Protein AF-A0A4R5C7H6-F1 (afdb_monomer)

Secondary structure (DSSP, 8-state):
------------------------TTHHHHHHSPSSHHHHHHHHT--GGGS-HHHHHHHHHHHHHHHHHHHHHHHHHHHTT-

Sequence (82 aa):
MSTLTSAGDDSARDDPAGGIAAGAPGVGKLVGLPPGPQLAAALAEVDPAELPTHDVVLVARAWERLKAHAEAQQVRVFAELA

pLDDT: mean 80.33, std 21.86, range [38.66, 98.5]

Structure (mmCIF, N/CA/C/O backbone):
data_AF-A0A4R5C7H6-F1
#
_entry.id   AF-A0A4R5C7H6-F1
#
loop_
_atom_site.group_PDB
_atom_site.id
_atom_site.type_symbol
_atom_site.label_atom_id
_atom_site.label_alt_id
_atom_site.label_comp_id
_atom_site.label_asym_id
_atom_site.label_entity_id
_atom_site.label_seq_id
_atom_site.pdbx_PDB_ins_code
_atom_site.Cartn_x
_atom_site.Cartn_y
_atom_site.Cartn_z
_atom_site.occupancy
_atom_site.B_iso_or_equiv
_atom_site.auth_seq_id
_atom_site.auth_comp_id
_atom_site.auth_asym_id
_atom_site.auth_atom_id
_atom_site.pdbx_PDB_model_num
ATOM 1 N N . MET A 1 1 ? 32.593 -51.619 -47.088 1.00 38.66 1 MET A N 1
ATOM 2 C CA . MET A 1 1 ? 32.964 -50.494 -47.973 1.00 38.66 1 MET A CA 1
ATOM 3 C C . MET A 1 1 ? 32.094 -49.319 -47.540 1.00 38.66 1 MET A C 1
ATOM 5 O O . MET A 1 1 ? 30.900 -49.391 -47.769 1.00 38.66 1 MET A O 1
ATOM 9 N N . SER A 1 2 ? 32.528 -48.491 -46.579 1.00 43.31 2 SER A N 1
ATOM 10 C CA . SER A 1 2 ? 33.327 -47.250 -46.767 1.00 43.31 2 SER A CA 1
ATOM 11 C C . SER A 1 2 ? 32.567 -46.251 -47.662 1.00 43.31 2 SER A C 1
ATOM 13 O O . SER A 1 2 ? 32.217 -46.637 -48.766 1.00 43.31 2 SER A O 1
ATOM 15 N N . THR A 1 3 ? 32.245 -45.008 -47.282 1.00 45.62 3 THR A N 1
ATOM 16 C CA . THR A 1 3 ? 32.974 -44.028 -46.449 1.00 45.62 3 THR A CA 1
ATOM 17 C C . THR A 1 3 ? 32.057 -43.018 -45.738 1.00 45.62 3 THR A C 1
ATOM 19 O O . THR A 1 3 ? 30.975 -42.692 -46.219 1.00 45.62 3 THR A O 1
ATOM 22 N N . LEU A 1 4 ? 32.574 -42.491 -44.621 1.00 56.53 4 LEU A N 1
ATOM 23 C CA . LEU A 1 4 ? 32.132 -41.303 -43.887 1.00 56.53 4 LEU A CA 1
ATOM 24 C C . LEU A 1 4 ? 31.967 -40.053 -44.773 1.00 56.53 4 LEU A C 1
ATOM 26 O O . LEU A 1 4 ? 32.760 -39.835 -45.687 1.00 56.53 4 LEU A O 1
ATOM 30 N N . THR A 1 5 ? 31.074 -39.151 -44.359 1.00 58.75 5 THR A N 1
ATOM 31 C CA . THR A 1 5 ? 31.425 -37.729 -44.272 1.00 58.75 5 THR A CA 1
ATOM 32 C C . THR A 1 5 ? 30.981 -37.184 -42.916 1.00 58.75 5 THR A C 1
ATOM 34 O O . THR A 1 5 ? 29.932 -37.548 -42.388 1.00 58.75 5 THR A O 1
ATOM 37 N N . SER A 1 6 ? 31.873 -36.399 -42.337 1.00 48.16 6 SER A N 1
ATOM 38 C CA . SER A 1 6 ? 31.922 -35.869 -40.982 1.00 48.16 6 SER A CA 1
ATOM 39 C C . SER A 1 6 ? 32.162 -34.368 -41.100 1.00 48.16 6 SER A C 1
ATOM 41 O O . SER A 1 6 ? 32.792 -33.938 -42.066 1.00 48.16 6 SER A O 1
ATOM 43 N N . ALA A 1 7 ? 31.782 -33.648 -40.042 1.00 54.78 7 ALA A N 1
ATOM 44 C CA . ALA A 1 7 ? 31.993 -32.222 -39.773 1.00 54.78 7 ALA A CA 1
ATOM 45 C C . ALA A 1 7 ? 31.036 -31.272 -40.509 1.00 54.78 7 ALA A C 1
ATOM 47 O O . ALA A 1 7 ? 30.750 -31.446 -41.686 1.00 54.78 7 ALA A O 1
ATOM 48 N N . GLY A 1 8 ? 30.504 -30.229 -39.884 1.00 48.91 8 GLY A N 1
ATOM 49 C CA . GLY A 1 8 ? 30.620 -29.697 -38.522 1.00 48.91 8 GLY A CA 1
ATOM 50 C C . GLY A 1 8 ? 29.461 -28.701 -38.363 1.00 48.91 8 GLY A C 1
ATOM 51 O O . GLY A 1 8 ? 28.984 -28.160 -39.356 1.00 48.91 8 GLY A O 1
ATOM 52 N N . ASP A 1 9 ? 28.776 -28.700 -37.230 1.00 51.66 9 ASP A N 1
ATOM 53 C CA . ASP A 1 9 ? 29.110 -27.914 -36.035 1.00 51.66 9 ASP A CA 1
ATOM 54 C C . ASP A 1 9 ? 28.488 -26.506 -36.091 1.00 51.66 9 ASP A C 1
ATOM 56 O O . ASP A 1 9 ? 28.611 -25.780 -37.072 1.00 51.66 9 ASP A O 1
ATOM 60 N N . ASP A 1 10 ? 27.806 -26.187 -34.995 1.00 51.47 10 ASP A N 1
ATOM 61 C CA . ASP A 1 10 ? 27.703 -24.856 -34.406 1.00 51.47 10 ASP A CA 1
ATOM 62 C C . ASP A 1 10 ? 26.896 -23.748 -35.107 1.00 51.47 10 ASP A C 1
ATOM 64 O O . ASP A 1 10 ? 27.375 -22.942 -35.901 1.00 51.47 10 ASP A O 1
ATOM 68 N N . SER A 1 11 ? 25.646 -23.611 -34.673 1.00 48.59 11 SER A N 1
ATOM 69 C CA . SER A 1 11 ? 25.223 -22.354 -34.048 1.00 48.59 11 SER A CA 1
ATOM 70 C C . SER A 1 11 ? 24.031 -22.660 -33.161 1.00 48.59 11 SER A C 1
ATOM 72 O O . SER A 1 11 ? 22.879 -22.718 -33.599 1.00 48.59 11 SER A O 1
ATOM 74 N N . ALA A 1 12 ? 24.381 -22.981 -31.919 1.00 55.22 12 ALA A N 1
ATOM 75 C CA . ALA A 1 12 ? 23.661 -22.617 -30.713 1.00 55.22 12 ALA A CA 1
ATOM 76 C C . ALA A 1 12 ? 22.254 -22.036 -30.947 1.00 55.22 12 ALA A C 1
ATOM 78 O O . ALA A 1 12 ? 22.070 -20.836 -31.136 1.00 55.22 12 ALA A O 1
ATOM 79 N N . ARG A 1 13 ? 21.228 -22.884 -30.819 1.00 48.28 13 ARG A N 1
ATOM 80 C CA . ARG A 1 13 ? 19.972 -22.421 -30.217 1.00 48.28 13 ARG A CA 1
ATOM 81 C C . ARG A 1 13 ? 20.177 -22.380 -28.702 1.00 48.28 13 ARG A C 1
ATOM 83 O O . ARG A 1 13 ? 19.564 -23.149 -27.972 1.00 48.28 13 ARG A O 1
ATOM 90 N N . ASP A 1 14 ? 21.098 -21.524 -28.273 1.00 49.56 14 ASP A N 1
ATOM 91 C CA . ASP A 1 14 ? 21.119 -20.975 -26.925 1.00 49.56 14 ASP A CA 1
ATOM 92 C C . ASP A 1 14 ? 20.304 -19.688 -26.989 1.00 49.56 14 ASP A C 1
ATOM 94 O O . ASP A 1 14 ? 20.837 -18.607 -27.218 1.00 49.56 14 ASP A O 1
ATOM 98 N N . ASP A 1 15 ? 18.994 -19.815 -26.805 1.00 46.91 15 ASP A N 1
ATOM 99 C CA . ASP A 1 15 ? 18.271 -18.757 -26.112 1.00 46.91 15 ASP A CA 1
ATOM 100 C C . ASP A 1 15 ? 18.112 -19.240 -24.666 1.00 46.91 15 ASP A C 1
ATOM 102 O O . ASP A 1 15 ? 17.256 -20.087 -24.372 1.00 46.91 15 ASP A O 1
ATOM 106 N N . PRO A 1 16 ? 19.003 -18.796 -23.763 1.00 44.16 16 PRO A N 1
ATOM 107 C CA . PRO A 1 16 ? 18.971 -19.191 -22.372 1.00 44.16 16 PRO A CA 1
ATOM 108 C C . PRO A 1 16 ? 17.779 -18.523 -21.694 1.00 44.16 16 PRO A C 1
ATOM 110 O O . PRO A 1 16 ? 17.547 -17.338 -21.886 1.00 44.16 16 PRO A O 1
ATOM 113 N N . ALA A 1 17 ? 17.089 -19.295 -20.853 1.00 44.31 17 ALA A N 1
ATOM 114 C CA . ALA A 1 17 ? 16.275 -18.840 -19.727 1.00 44.31 17 ALA A CA 1
ATOM 115 C C . ALA A 1 17 ? 15.270 -17.701 -20.033 1.00 44.31 17 ALA A C 1
ATOM 117 O O . ALA A 1 17 ? 15.589 -16.545 -20.266 1.00 44.31 17 ALA A O 1
ATOM 118 N N . GLY A 1 18 ? 13.975 -17.909 -19.825 1.00 38.94 18 GLY A N 1
ATOM 119 C CA . GLY A 1 18 ? 13.530 -18.021 -18.438 1.00 38.94 18 GLY A CA 1
ATOM 120 C C . GLY A 1 18 ? 13.815 -16.767 -17.590 1.00 38.94 18 GLY A C 1
ATOM 121 O O . GLY A 1 18 ? 13.868 -16.869 -16.374 1.00 38.94 18 GLY A O 1
ATOM 122 N N . GLY A 1 19 ? 14.024 -15.596 -18.190 1.00 39.22 19 GLY A N 1
ATOM 123 C CA . GLY A 1 19 ? 14.041 -14.318 -17.498 1.00 39.22 19 GLY A CA 1
ATOM 124 C C . GLY A 1 19 ? 12.639 -13.736 -17.498 1.00 39.22 19 GLY A C 1
ATOM 125 O O . GLY A 1 19 ? 12.328 -12.889 -18.332 1.00 39.22 19 GLY A O 1
ATOM 126 N N . ILE A 1 20 ? 11.780 -14.161 -16.564 1.00 43.88 20 ILE A N 1
ATOM 127 C CA . ILE A 1 20 ? 10.736 -13.239 -16.096 1.00 43.88 20 ILE A CA 1
ATOM 128 C C . ILE A 1 20 ? 11.479 -11.949 -15.777 1.00 43.88 20 ILE A C 1
ATOM 130 O O . ILE A 1 20 ? 12.443 -12.003 -15.017 1.00 43.88 20 ILE A O 1
ATOM 134 N N . ALA A 1 21 ? 11.147 -10.855 -16.464 1.00 43.53 21 ALA A N 1
ATOM 135 C CA . ALA A 1 21 ? 11.801 -9.573 -16.266 1.00 43.53 21 ALA A CA 1
ATOM 136 C C . ALA A 1 21 ? 11.874 -9.349 -14.758 1.00 43.53 21 ALA A C 1
ATOM 138 O O . ALA A 1 21 ? 10.841 -9.191 -14.104 1.00 43.53 21 ALA A O 1
ATOM 139 N N . ALA A 1 22 ? 13.075 -9.500 -14.198 1.00 48.19 22 ALA A N 1
ATOM 140 C CA . ALA A 1 22 ? 13.299 -9.293 -12.791 1.00 48.19 22 ALA A CA 1
ATOM 141 C C . ALA A 1 22 ? 13.052 -7.804 -12.633 1.00 48.19 22 ALA A C 1
ATOM 143 O O . ALA A 1 22 ? 13.896 -6.993 -13.016 1.00 48.19 22 ALA A O 1
ATOM 144 N N . GLY A 1 23 ? 11.834 -7.471 -12.201 1.00 50.69 23 GLY A N 1
ATOM 145 C CA . GLY A 1 23 ? 11.453 -6.112 -11.887 1.00 50.69 23 GLY A CA 1
ATOM 146 C C . GLY A 1 23 ? 12.554 -5.487 -11.051 1.00 50.69 23 GLY A C 1
ATOM 147 O O . GLY A 1 23 ? 13.232 -6.215 -10.310 1.00 50.69 23 GLY A O 1
ATOM 148 N N . ALA A 1 24 ? 12.787 -4.184 -11.231 1.00 56.22 24 ALA A N 1
ATOM 149 C CA . ALA A 1 24 ? 13.930 -3.483 -10.651 1.00 56.22 24 ALA A CA 1
ATOM 150 C C . ALA A 1 24 ? 14.183 -4.011 -9.224 1.00 56.22 24 ALA A C 1
ATOM 152 O O . ALA A 1 24 ? 13.213 -4.100 -8.463 1.00 56.22 24 ALA A O 1
ATOM 153 N N . PRO A 1 25 ? 15.419 -4.417 -8.855 1.00 53.25 25 PRO A N 1
ATOM 154 C CA . PRO A 1 25 ? 15.707 -5.347 -7.744 1.00 53.25 25 PRO A CA 1
ATOM 155 C C . PRO A 1 25 ? 15.215 -4.939 -6.330 1.00 53.25 25 PRO A C 1
ATOM 157 O O . PRO A 1 25 ? 15.457 -5.650 -5.350 1.00 53.25 25 PRO A O 1
ATOM 160 N N . GLY A 1 26 ? 14.493 -3.825 -6.197 1.00 70.06 26 GLY A N 1
ATOM 161 C CA . GLY A 1 26 ? 13.752 -3.401 -5.011 1.00 70.06 26 GLY A CA 1
ATOM 162 C C . GLY A 1 26 ? 12.229 -3.621 -5.045 1.00 70.06 26 GLY A C 1
ATOM 163 O O . GLY A 1 26 ? 11.661 -3.898 -3.991 1.00 70.06 26 GLY A O 1
ATOM 164 N N . VAL A 1 27 ? 11.547 -3.562 -6.198 1.00 84.75 27 VAL A N 1
ATOM 165 C CA . VAL A 1 27 ? 10.064 -3.498 -6.250 1.00 84.75 27 VAL A CA 1
ATOM 166 C C . VAL A 1 27 ? 9.413 -4.790 -5.753 1.00 84.75 27 VAL A C 1
ATOM 168 O O . VAL A 1 27 ? 8.435 -4.749 -5.006 1.00 84.75 27 VAL A O 1
ATOM 171 N N . GLY A 1 28 ? 10.003 -5.948 -6.062 1.00 82.75 28 GLY A N 1
ATOM 172 C CA . GLY A 1 28 ? 9.528 -7.241 -5.554 1.00 82.75 28 GLY A CA 1
ATOM 173 C C . GLY A 1 28 ? 9.508 -7.332 -4.020 1.00 82.75 28 GLY A C 1
ATOM 174 O O . GLY A 1 28 ? 8.675 -8.040 -3.454 1.00 82.75 28 GLY A O 1
ATOM 175 N N . LYS A 1 29 ? 10.360 -6.568 -3.319 1.00 86.75 29 LYS A N 1
ATOM 17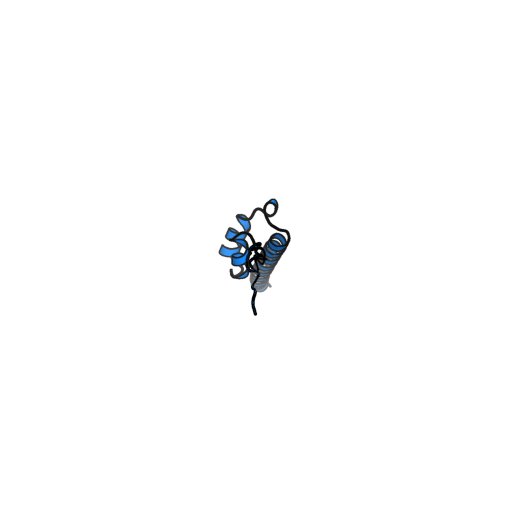6 C CA . LYS A 1 29 ? 10.398 -6.541 -1.846 1.00 86.75 29 LYS A CA 1
ATOM 177 C C . LYS A 1 29 ? 9.195 -5.812 -1.242 1.00 86.75 29 LYS A C 1
ATOM 179 O O . LYS A 1 29 ? 8.788 -6.150 -0.132 1.00 86.75 29 LYS A O 1
ATOM 184 N N . LEU A 1 30 ? 8.579 -4.875 -1.971 1.00 92.00 30 LEU A N 1
ATOM 185 C CA . LEU A 1 30 ? 7.403 -4.123 -1.509 1.00 92.00 30 LEU A CA 1
ATOM 186 C C . LEU A 1 30 ? 6.202 -5.036 -1.239 1.00 92.00 30 LEU A C 1
ATOM 188 O O . LEU A 1 30 ? 5.404 -4.765 -0.342 1.00 92.00 30 LEU A O 1
ATOM 192 N N . VAL A 1 31 ? 6.093 -6.140 -1.985 1.00 88.81 31 VAL A N 1
ATOM 193 C CA . VAL A 1 31 ? 5.041 -7.152 -1.808 1.00 88.81 31 VAL A CA 1
ATOM 194 C C . VAL A 1 31 ? 5.156 -7.830 -0.439 1.00 88.81 31 VAL A C 1
ATOM 196 O O . VAL A 1 31 ? 4.142 -8.086 0.207 1.00 88.81 31 VAL A O 1
ATOM 199 N N . GLY A 1 32 ? 6.384 -8.079 0.025 1.00 90.56 32 GLY A N 1
ATOM 200 C CA . GLY A 1 32 ? 6.653 -8.757 1.295 1.00 90.56 32 GLY A CA 1
ATOM 201 C C . GLY A 1 32 ? 6.593 -7.855 2.530 1.00 90.56 32 GLY A C 1
ATOM 202 O O . GLY A 1 32 ? 6.415 -8.35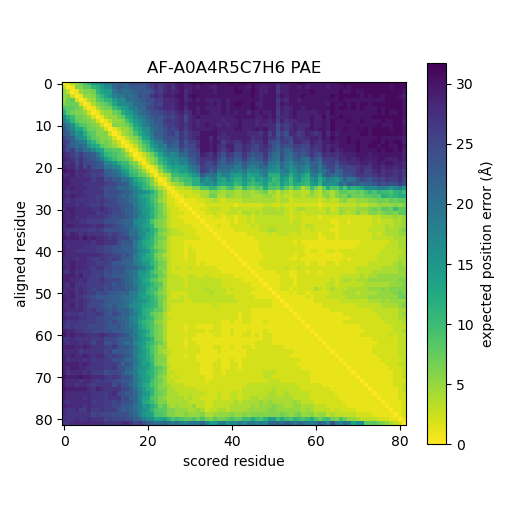5 3.638 1.00 90.56 32 GLY A O 1
ATOM 203 N N . LEU A 1 33 ? 6.721 -6.534 2.373 1.00 94.88 33 LEU A N 1
ATOM 204 C CA . LEU A 1 33 ? 6.668 -5.606 3.505 1.00 94.88 33 LEU A CA 1
ATOM 205 C C . LEU A 1 33 ? 5.232 -5.478 4.037 1.00 94.88 33 LEU A C 1
ATOM 207 O O . LEU A 1 33 ? 4.318 -5.272 3.235 1.00 94.88 33 LEU A O 1
ATOM 211 N N . PRO A 1 34 ? 4.988 -5.561 5.357 1.00 95.25 34 PRO A N 1
ATOM 212 C CA . PRO A 1 34 ? 3.677 -5.253 5.924 1.00 95.25 34 PRO A CA 1
ATOM 213 C C . PRO A 1 34 ? 3.337 -3.763 5.728 1.00 95.25 34 PRO A C 1
ATOM 215 O O . PRO A 1 34 ? 4.249 -2.937 5.642 1.0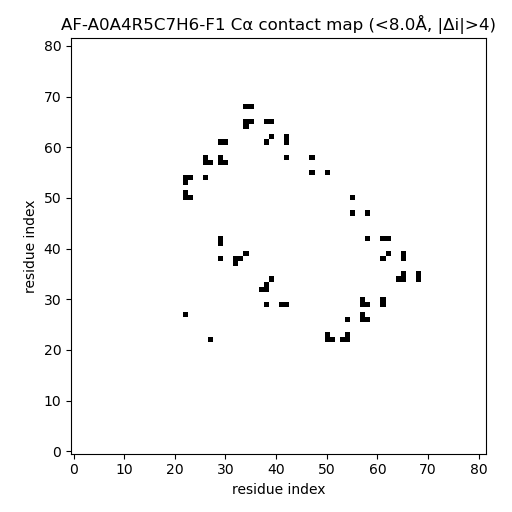0 95.25 34 PRO A O 1
ATOM 218 N N . PRO A 1 35 ? 2.047 -3.384 5.661 1.00 95.94 35 PRO A N 1
ATOM 219 C CA . PRO A 1 35 ? 1.679 -1.976 5.609 1.00 95.94 35 PRO A CA 1
ATOM 220 C C . PRO A 1 35 ? 2.093 -1.274 6.906 1.00 95.94 35 PRO A C 1
ATOM 222 O O . PRO A 1 35 ? 1.813 -1.759 8.000 1.00 95.94 35 PRO A O 1
ATOM 225 N N . GLY A 1 36 ? 2.786 -0.147 6.769 1.00 95.75 36 GLY A N 1
ATOM 226 C CA . GLY A 1 36 ? 3.355 0.595 7.886 1.00 95.75 36 GLY A CA 1
ATOM 227 C C . GLY A 1 36 ? 4.484 1.532 7.446 1.00 95.75 36 GLY A C 1
ATOM 228 O O . GLY A 1 36 ? 4.719 1.689 6.243 1.00 95.75 36 GLY A O 1
ATOM 229 N N . PRO A 1 37 ? 5.207 2.139 8.402 1.00 95.75 37 PRO A N 1
ATOM 230 C CA . PRO A 1 37 ? 6.233 3.146 8.124 1.00 95.75 37 PRO A CA 1
ATOM 231 C C . PRO A 1 37 ? 7.346 2.660 7.191 1.00 95.75 37 PRO A C 1
ATOM 233 O O . PRO A 1 37 ? 7.804 3.401 6.331 1.00 95.75 37 PRO A O 1
ATOM 236 N N . GLN A 1 38 ? 7.753 1.398 7.322 1.00 95.25 38 GLN A N 1
ATOM 237 C CA . GLN A 1 38 ? 8.808 0.806 6.501 1.00 95.25 38 GLN A CA 1
ATOM 238 C C . GLN A 1 38 ? 8.369 0.654 5.040 1.00 95.25 38 GLN A C 1
ATOM 240 O O . GLN A 1 38 ? 9.152 0.933 4.137 1.00 95.25 38 GLN A O 1
ATOM 245 N N . LEU A 1 39 ? 7.111 0.260 4.799 1.00 96.38 39 LEU A N 1
ATOM 246 C CA . LEU A 1 39 ? 6.558 0.221 3.445 1.00 96.38 39 LEU A CA 1
ATOM 247 C C . LEU A 1 39 ? 6.411 1.635 2.869 1.00 96.38 39 LEU A C 1
ATOM 249 O O . LEU A 1 39 ? 6.712 1.839 1.700 1.00 96.38 39 LEU A O 1
ATOM 253 N N . ALA A 1 40 ? 5.988 2.606 3.682 1.00 97.19 40 ALA A N 1
ATOM 254 C CA . ALA A 1 40 ? 5.866 4.000 3.259 1.00 97.19 40 ALA A CA 1
ATOM 255 C C . ALA A 1 40 ? 7.217 4.591 2.826 1.00 97.19 40 ALA A C 1
ATOM 257 O O . ALA A 1 40 ? 7.3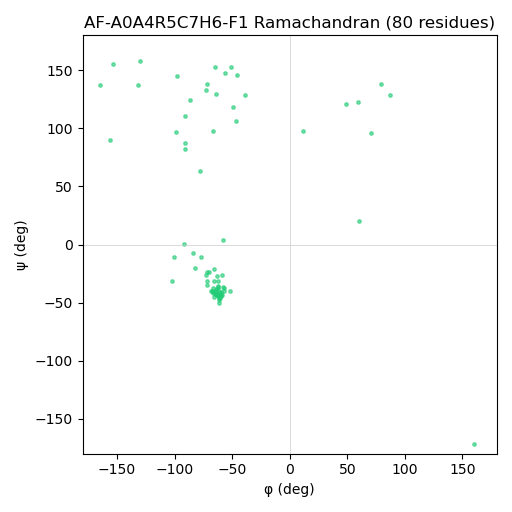01 5.205 1.768 1.00 97.19 40 ALA A O 1
ATOM 258 N N . ALA A 1 41 ? 8.274 4.358 3.611 1.00 96.38 41 ALA A N 1
ATOM 259 C CA . ALA A 1 41 ? 9.626 4.799 3.280 1.00 96.38 41 ALA A CA 1
ATOM 260 C C . ALA A 1 41 ? 10.125 4.155 1.980 1.00 96.38 41 ALA A C 1
ATOM 262 O O . ALA A 1 41 ? 10.564 4.859 1.078 1.00 96.38 41 ALA A O 1
ATOM 263 N N . ALA A 1 42 ? 9.966 2.835 1.843 1.00 95.31 42 ALA A N 1
ATOM 264 C CA . ALA A 1 42 ? 10.371 2.126 0.633 1.00 95.31 42 ALA A CA 1
ATOM 265 C C . ALA A 1 42 ? 9.607 2.599 -0.617 1.00 95.31 42 ALA A C 1
ATOM 267 O O . ALA A 1 42 ? 10.185 2.664 -1.694 1.00 95.31 42 ALA A O 1
ATOM 268 N N . LEU A 1 43 ? 8.320 2.940 -0.491 1.00 95.94 43 LEU A N 1
ATOM 269 C CA . LEU A 1 43 ? 7.524 3.483 -1.595 1.00 95.94 43 LEU A CA 1
ATOM 270 C C . LEU A 1 43 ? 7.903 4.922 -1.962 1.00 95.94 43 LEU A C 1
ATOM 272 O O . LEU A 1 43 ? 7.773 5.293 -3.124 1.00 95.94 43 LEU A O 1
ATOM 276 N N . ALA A 1 44 ? 8.354 5.728 -0.998 1.00 96.12 44 ALA A N 1
ATOM 277 C CA . ALA A 1 44 ? 8.755 7.115 -1.230 1.00 96.12 44 ALA A CA 1
ATOM 278 C C . ALA A 1 44 ? 10.054 7.239 -2.045 1.00 96.12 44 ALA A C 1
ATOM 280 O O . ALA A 1 44 ? 10.277 8.263 -2.683 1.00 96.12 44 ALA A O 1
ATOM 281 N N . GLU A 1 45 ? 10.896 6.206 -2.031 1.00 94.81 45 GLU A N 1
ATOM 282 C CA . GLU A 1 45 ? 12.151 6.153 -2.792 1.00 94.81 45 GLU A CA 1
ATOM 283 C C . GLU A 1 45 ? 11.962 5.689 -4.245 1.00 94.81 45 GLU A C 1
ATOM 285 O O . GLU A 1 45 ? 12.907 5.715 -5.030 1.00 94.81 45 GLU A O 1
ATOM 290 N N . VAL A 1 46 ? 10.760 5.243 -4.618 1.00 94.44 46 VAL A N 1
ATOM 291 C CA . VAL A 1 46 ? 10.487 4.720 -5.959 1.00 94.44 46 VAL A CA 1
ATOM 292 C C . VAL A 1 46 ? 10.115 5.850 -6.911 1.00 94.44 46 VAL A C 1
ATOM 294 O O . VAL A 1 46 ? 9.116 6.532 -6.688 1.00 94.44 46 VAL A O 1
ATOM 297 N N . ASP A 1 47 ? 10.845 5.970 -8.023 1.00 94.69 47 ASP A N 1
ATOM 298 C CA . ASP A 1 47 ? 10.411 6.746 -9.188 1.00 94.69 47 ASP A CA 1
ATOM 299 C C . ASP A 1 47 ? 9.626 5.849 -10.170 1.00 94.69 47 ASP A C 1
ATOM 301 O O . ASP A 1 47 ? 10.215 4.975 -10.812 1.00 94.69 47 ASP A O 1
ATOM 305 N N . PRO A 1 48 ? 8.299 6.031 -10.327 1.00 92.25 48 PRO A N 1
ATOM 306 C CA . PRO A 1 48 ? 7.496 5.223 -11.241 1.00 92.25 48 PRO A CA 1
ATOM 307 C C . PRO A 1 48 ? 7.843 5.416 -12.722 1.00 92.25 48 PRO A C 1
ATOM 309 O O . PRO A 1 48 ? 7.498 4.549 -13.524 1.00 92.25 48 PRO A O 1
ATOM 312 N N . ALA A 1 49 ? 8.477 6.531 -13.105 1.00 95.00 49 ALA A N 1
ATOM 313 C CA . ALA A 1 49 ? 8.818 6.813 -14.500 1.00 95.00 49 ALA A CA 1
ATOM 314 C C . ALA A 1 49 ? 9.960 5.926 -15.021 1.00 95.00 49 ALA A C 1
ATOM 316 O O . ALA A 1 49 ? 10.049 5.679 -16.224 1.00 95.00 49 ALA A O 1
ATOM 317 N N . GLU A 1 50 ? 10.799 5.415 -14.119 1.00 93.81 50 GLU A N 1
ATOM 318 C CA . GLU A 1 50 ? 11.936 4.546 -14.442 1.00 93.81 50 GLU A CA 1
ATOM 319 C C . GLU A 1 50 ? 11.581 3.049 -14.393 1.00 93.81 50 GLU A C 1
ATOM 321 O O . GLU A 1 50 ? 12.431 2.190 -14.638 1.00 93.81 50 GLU A O 1
ATOM 326 N N . LEU A 1 51 ? 10.325 2.711 -14.081 1.00 92.81 51 LEU A N 1
ATOM 327 C CA . LEU A 1 51 ? 9.894 1.333 -13.879 1.00 92.81 51 LEU A CA 1
ATOM 328 C C . LEU A 1 51 ? 9.219 0.715 -15.113 1.00 92.81 51 LEU A C 1
ATOM 330 O O . LEU A 1 51 ? 8.419 1.364 -15.793 1.00 92.81 51 LEU A O 1
ATOM 334 N N . PRO A 1 52 ? 9.427 -0.593 -15.356 1.00 94.00 52 PRO A N 1
ATOM 335 C CA . PRO A 1 52 ? 8.579 -1.359 -16.260 1.00 94.00 52 PRO A CA 1
ATOM 336 C C . PRO A 1 52 ? 7.106 -1.284 -15.833 1.00 94.00 52 PRO A C 1
ATOM 338 O O . PRO A 1 52 ? 6.791 -1.288 -14.644 1.00 94.00 52 PRO A O 1
ATOM 341 N N . THR A 1 53 ? 6.174 -1.314 -16.791 1.00 93.50 53 THR A N 1
ATOM 342 C CA . THR A 1 53 ? 4.726 -1.194 -16.518 1.00 93.50 53 THR A CA 1
ATOM 343 C C . THR A 1 53 ? 4.221 -2.173 -15.454 1.00 93.50 53 THR A C 1
ATOM 345 O O . THR A 1 53 ? 3.405 -1.806 -14.613 1.00 93.50 53 THR A O 1
ATOM 348 N N . HIS A 1 54 ? 4.713 -3.415 -15.463 1.00 93.88 54 HIS A N 1
ATOM 349 C CA . HIS A 1 54 ? 4.363 -4.414 -14.453 1.00 93.88 54 HIS A CA 1
ATOM 350 C C . HIS A 1 54 ? 4.736 -3.963 -13.030 1.00 93.88 54 HIS A C 1
ATOM 352 O O . HIS A 1 54 ? 3.941 -4.100 -12.101 1.00 93.88 54 HIS A O 1
ATOM 358 N N . ASP A 1 55 ? 5.912 -3.367 -12.860 1.00 94.38 55 ASP A N 1
ATOM 359 C CA . ASP A 1 55 ? 6.405 -2.915 -11.562 1.00 94.38 55 ASP A CA 1
ATOM 360 C C . ASP A 1 55 ? 5.642 -1.687 -11.068 1.00 94.38 55 ASP A C 1
ATOM 362 O O . ASP A 1 55 ? 5.332 -1.596 -9.881 1.00 94.38 55 ASP A O 1
ATOM 366 N N . VAL A 1 56 ? 5.229 -0.797 -11.976 1.00 95.81 56 VAL A N 1
ATOM 367 C CA . VAL A 1 56 ? 4.323 0.317 -11.648 1.00 95.81 56 VAL A CA 1
ATOM 368 C C . VAL A 1 56 ? 3.014 -0.205 -11.046 1.00 95.81 56 VAL A C 1
ATOM 370 O O . VAL A 1 56 ? 2.517 0.350 -10.0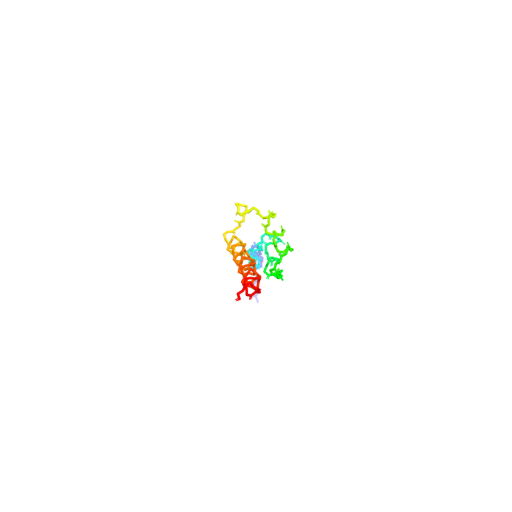65 1.00 95.81 56 VAL A O 1
ATOM 373 N N . VAL A 1 57 ? 2.471 -1.313 -11.565 1.00 95.81 57 VAL A N 1
ATOM 374 C CA . VAL A 1 57 ? 1.270 -1.946 -10.993 1.00 95.81 57 VAL A CA 1
ATOM 375 C C . VAL A 1 57 ? 1.537 -2.468 -9.579 1.00 95.81 57 VAL A C 1
ATOM 377 O O . VAL A 1 57 ? 0.691 -2.295 -8.700 1.00 95.81 57 VAL A O 1
ATOM 380 N N . LEU A 1 58 ? 2.700 -3.071 -9.323 1.00 95.38 58 LEU A N 1
ATOM 381 C CA . LEU A 1 58 ? 3.064 -3.542 -7.982 1.00 95.38 58 LEU A CA 1
ATOM 382 C C . LEU A 1 58 ? 3.199 -2.387 -6.982 1.00 95.38 58 LEU A C 1
ATOM 384 O O . LEU A 1 58 ? 2.688 -2.479 -5.864 1.00 95.38 58 LEU A O 1
ATOM 388 N N . VAL A 1 59 ? 3.820 -1.282 -7.398 1.00 96.38 59 VAL A N 1
ATOM 389 C CA . VAL A 1 59 ? 3.946 -0.054 -6.599 1.00 96.38 59 VAL A CA 1
ATOM 390 C C . VAL A 1 59 ? 2.568 0.529 -6.288 1.00 96.38 59 VAL A C 1
ATOM 392 O O . VAL A 1 59 ? 2.271 0.820 -5.129 1.00 96.38 59 VAL A O 1
ATOM 395 N N . ALA A 1 60 ? 1.680 0.616 -7.282 1.00 96.88 60 ALA A N 1
ATOM 396 C CA . ALA A 1 60 ? 0.308 1.078 -7.079 1.00 96.88 60 ALA A CA 1
ATOM 397 C C . ALA A 1 60 ? -0.456 0.188 -6.080 1.00 96.88 60 ALA A C 1
ATOM 399 O O . ALA A 1 60 ? -1.108 0.686 -5.162 1.00 96.88 60 ALA A O 1
ATOM 400 N N . ARG A 1 61 ? -0.334 -1.142 -6.194 1.00 96.88 61 ARG A N 1
ATOM 401 C CA . ARG A 1 61 ? -0.952 -2.088 -5.246 1.00 96.88 61 ARG A CA 1
ATOM 402 C C . ARG A 1 61 ? -0.417 -1.926 -3.825 1.00 96.88 61 ARG A C 1
ATOM 404 O O . ARG A 1 61 ? -1.184 -2.036 -2.867 1.00 96.88 61 ARG A O 1
ATOM 411 N N . ALA A 1 62 ? 0.878 -1.670 -3.676 1.00 97.19 62 ALA A N 1
ATOM 412 C CA . ALA A 1 62 ? 1.493 -1.428 -2.381 1.00 97.19 62 ALA A CA 1
ATOM 413 C C . ALA A 1 62 ? 0.995 -0.119 -1.737 1.00 97.19 62 ALA A C 1
ATOM 415 O O . ALA A 1 62 ? 0.673 -0.129 -0.547 1.00 97.19 62 ALA A O 1
ATOM 416 N N . TRP A 1 63 ? 0.831 0.957 -2.518 1.00 98.00 63 TRP A N 1
ATOM 417 C CA . TRP A 1 63 ? 0.216 2.207 -2.053 1.00 98.00 63 TRP A CA 1
ATOM 418 C C . TRP A 1 63 ? -1.228 2.022 -1.583 1.00 98.00 63 TRP A C 1
ATOM 420 O O . TRP A 1 63 ? -1.577 2.482 -0.497 1.00 98.00 63 TRP A O 1
ATOM 430 N N . GLU A 1 64 ? -2.061 1.304 -2.343 1.00 98.31 64 GLU A N 1
ATOM 431 C CA . GLU A 1 64 ? -3.450 1.040 -1.937 1.00 98.31 64 GLU A CA 1
ATOM 432 C C . GLU A 1 64 ? -3.528 0.267 -0.617 1.00 98.31 64 GLU A C 1
ATOM 434 O O . GLU A 1 64 ? -4.325 0.595 0.262 1.00 98.31 64 GLU A O 1
ATOM 439 N N . ARG A 1 65 ? -2.649 -0.722 -0.425 1.00 97.94 65 ARG A N 1
ATOM 440 C CA . ARG A 1 65 ? -2.580 -1.478 0.830 1.00 97.94 65 ARG A CA 1
ATOM 441 C C . ARG A 1 65 ? -2.164 -0.603 2.015 1.00 97.94 65 ARG A C 1
ATOM 443 O O . ARG A 1 65 ? -2.712 -0.764 3.105 1.00 97.94 65 ARG A O 1
ATOM 450 N N . LEU A 1 66 ? -1.210 0.309 1.819 1.00 98.31 66 LEU A N 1
ATOM 451 C CA . LEU A 1 66 ? -0.791 1.258 2.853 1.00 98.31 66 LEU A CA 1
ATOM 452 C C . LEU A 1 66 ? -1.923 2.232 3.216 1.00 98.31 66 LEU A C 1
ATOM 454 O O . LEU A 1 66 ? -2.165 2.470 4.398 1.00 98.31 66 LEU A O 1
ATOM 458 N N . LYS A 1 67 ? -2.648 2.740 2.214 1.00 98.50 67 LYS A N 1
ATOM 459 C CA . LYS A 1 67 ? -3.792 3.642 2.400 1.00 98.50 67 LYS A CA 1
ATOM 460 C C . LYS A 1 67 ? -4.912 2.976 3.194 1.00 98.50 67 LYS A C 1
ATOM 462 O O . LYS A 1 67 ? -5.309 3.498 4.230 1.00 98.50 67 LYS A O 1
ATOM 467 N N . ALA A 1 68 ? -5.323 1.774 2.790 1.00 98.25 68 ALA A N 1
ATOM 468 C CA . ALA A 1 68 ? -6.343 1.004 3.498 1.00 98.25 68 ALA A CA 1
ATOM 469 C C . ALA A 1 68 ? -5.951 0.722 4.961 1.00 98.25 68 ALA A C 1
ATOM 471 O O . ALA A 1 68 ? -6.790 0.743 5.860 1.00 98.25 68 ALA A O 1
ATOM 472 N N . HIS A 1 69 ? -4.662 0.484 5.228 1.00 98.19 69 HIS A N 1
ATOM 473 C CA . HIS A 1 69 ? -4.175 0.321 6.595 1.00 98.19 69 HIS A CA 1
ATOM 474 C C . HIS A 1 69 ? -4.302 1.610 7.419 1.00 98.19 69 HIS A C 1
ATOM 476 O O . HIS A 1 69 ? -4.761 1.551 8.560 1.00 98.19 69 HIS A O 1
ATOM 482 N N . ALA A 1 70 ? -3.916 2.758 6.855 1.00 97.88 70 ALA A N 1
ATOM 483 C CA . ALA A 1 70 ? -4.036 4.054 7.521 1.00 97.88 70 ALA A CA 1
ATOM 484 C C . ALA A 1 70 ? -5.504 4.413 7.803 1.00 97.88 70 ALA A C 1
ATOM 486 O O . ALA A 1 70 ? -5.838 4.801 8.921 1.00 97.88 70 ALA A O 1
ATOM 487 N N . G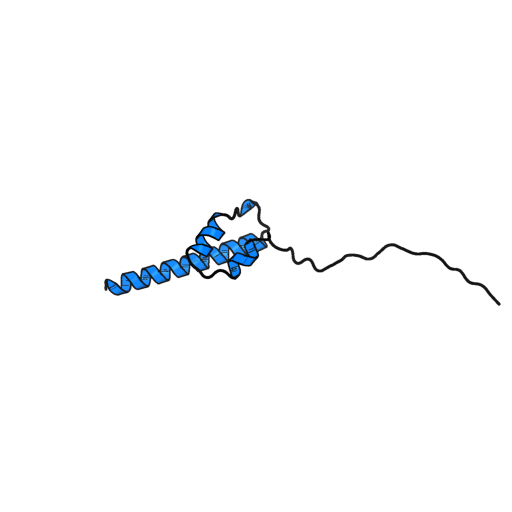LU A 1 71 ? -6.390 4.189 6.831 1.00 98.50 71 GLU A N 1
ATOM 488 C CA . GLU A 1 71 ? -7.838 4.365 6.986 1.00 98.50 71 GLU A CA 1
ATOM 489 C C . GLU A 1 71 ? -8.393 3.481 8.109 1.00 98.50 71 GLU A C 1
ATOM 491 O O . GLU A 1 71 ? -9.139 3.956 8.964 1.00 98.50 71 GLU A O 1
ATOM 496 N N . ALA A 1 72 ? -7.973 2.215 8.186 1.00 98.19 72 ALA A N 1
ATOM 497 C CA . ALA A 1 72 ? -8.380 1.325 9.270 1.00 98.19 72 ALA A CA 1
ATOM 498 C C . ALA A 1 72 ? -7.907 1.814 10.652 1.00 98.19 72 ALA A C 1
ATOM 500 O O . ALA A 1 72 ? -8.644 1.672 11.628 1.00 98.19 72 ALA A O 1
ATOM 501 N N . GLN A 1 73 ? -6.707 2.402 10.761 1.00 97.06 73 GLN A N 1
ATOM 502 C CA . GLN A 1 73 ? -6.267 3.023 12.019 1.00 97.06 73 GLN A CA 1
ATOM 503 C C . GLN A 1 73 ? -7.115 4.250 12.363 1.00 97.06 73 GLN A C 1
ATOM 505 O O . GLN A 1 73 ? -7.515 4.411 13.513 1.00 97.06 73 GLN A O 1
ATOM 510 N N . GLN A 1 74 ? -7.446 5.081 11.376 1.00 97.56 74 GLN A N 1
ATOM 511 C CA .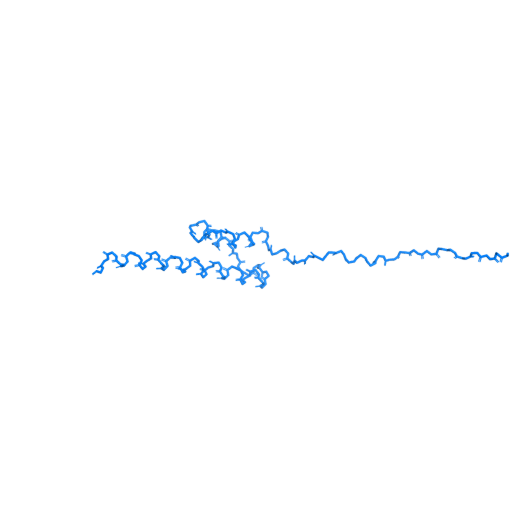 GLN A 1 74 ? -8.286 6.257 11.580 1.00 97.56 74 GLN A CA 1
ATOM 512 C C . GLN A 1 74 ? -9.699 5.883 12.051 1.00 97.56 74 GLN A C 1
ATOM 514 O O . GLN A 1 74 ? -10.206 6.482 12.996 1.00 97.56 74 GLN A O 1
ATOM 519 N N . VAL A 1 75 ? -10.313 4.858 11.451 1.00 98.19 75 VAL A N 1
ATOM 520 C CA . VAL A 1 75 ? -11.627 4.348 11.878 1.00 98.19 75 VAL A CA 1
ATOM 521 C C . VAL A 1 75 ? -11.593 3.871 13.330 1.00 98.19 75 VAL A C 1
ATOM 523 O O . VAL A 1 75 ? -12.522 4.157 14.079 1.00 98.19 75 VAL A O 1
ATOM 526 N N . ARG A 1 76 ? -10.517 3.195 13.758 1.00 97.31 76 ARG A N 1
ATOM 527 C CA . ARG A 1 76 ? -10.350 2.786 15.164 1.00 97.31 76 ARG A CA 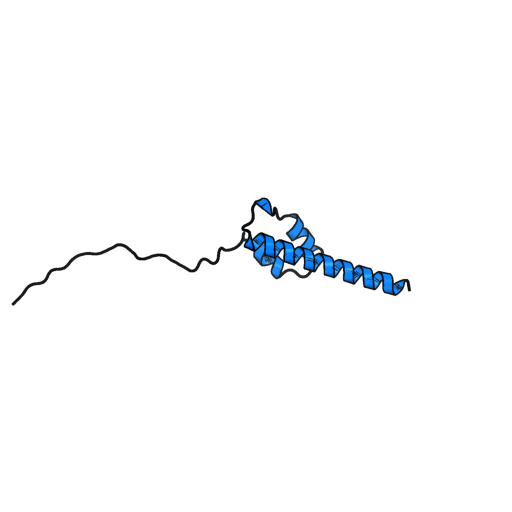1
ATOM 528 C C . ARG A 1 76 ? -10.296 3.987 16.101 1.00 97.31 76 ARG A C 1
ATOM 530 O O . ARG A 1 76 ? -10.951 3.962 17.127 1.00 97.31 76 ARG A O 1
ATOM 537 N N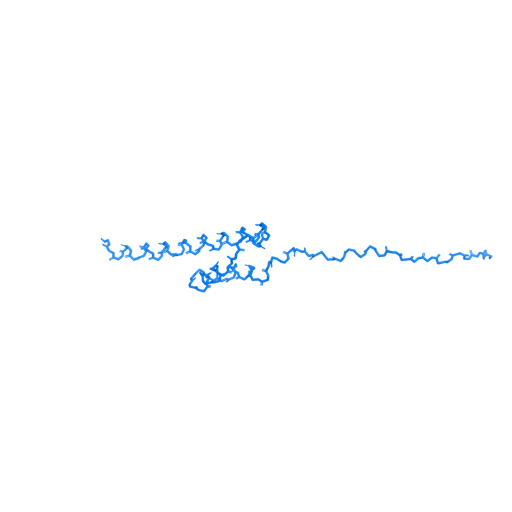 . VAL A 1 77 ? -9.572 5.044 15.732 1.00 97.38 77 VAL A N 1
ATOM 538 C CA . VAL A 1 77 ? -9.519 6.280 16.531 1.00 97.38 77 VAL A CA 1
ATOM 539 C C . VAL A 1 77 ? -10.898 6.934 16.625 1.00 97.38 77 VAL A C 1
ATOM 541 O O . VAL A 1 77 ? -11.297 7.353 17.704 1.00 97.38 77 VAL A O 1
ATOM 544 N N . PHE A 1 78 ? -11.648 7.002 15.523 1.00 96.94 78 PHE A N 1
ATOM 545 C CA . PHE A 1 78 ? -13.003 7.559 15.540 1.00 96.94 78 PHE A CA 1
ATOM 546 C C . PHE A 1 78 ? -13.992 6.726 16.356 1.00 96.94 78 PHE A C 1
ATOM 548 O O . PHE A 1 78 ? -14.894 7.303 16.955 1.00 96.94 78 PHE A O 1
ATOM 555 N N . ALA A 1 79 ? -13.815 5.406 16.424 1.00 96.62 79 ALA A N 1
ATOM 556 C CA . ALA A 1 79 ? -14.639 4.553 17.274 1.00 96.62 79 ALA A CA 1
ATOM 557 C C . ALA A 1 79 ? -14.491 4.881 18.772 1.00 96.62 79 ALA A C 1
ATOM 559 O O . ALA A 1 79 ? -15.443 4.690 19.515 1.00 96.62 79 ALA A O 1
ATOM 560 N N . GLU A 1 80 ? -13.350 5.427 19.205 1.00 96.25 80 GLU A N 1
ATOM 561 C CA . GLU A 1 80 ? -13.145 5.883 20.591 1.00 96.25 80 GLU A CA 1
ATOM 562 C C . GLU A 1 80 ? -13.817 7.240 20.892 1.00 96.25 80 GLU A C 1
ATOM 564 O O . GLU A 1 80 ? -13.859 7.667 22.044 1.00 96.25 80 GLU A O 1
ATOM 569 N N . LEU A 1 81 ? -14.307 7.950 19.866 1.00 91.50 81 LEU A N 1
ATOM 570 C CA . LEU A 1 81 ? -14.945 9.268 20.001 1.00 91.50 81 LEU A CA 1
ATOM 571 C C . LEU A 1 81 ? -16.482 9.223 19.958 1.00 91.50 81 LEU A C 1
ATOM 573 O O . LEU A 1 81 ? -17.107 10.261 20.184 1.00 91.50 81 LEU A O 1
ATOM 577 N N . ALA A 1 82 ? -17.075 8.080 19.601 1.00 73.38 82 ALA A N 1
ATOM 578 C CA . ALA A 1 82 ? -18.518 7.894 19.414 1.00 73.38 82 ALA A CA 1
ATOM 579 C C . ALA A 1 82 ? -19.201 7.374 20.686 1.00 73.38 82 ALA A C 1
ATOM 581 O O . ALA A 1 82 ? -20.353 7.800 20.933 1.00 73.38 82 ALA A O 1
#

Organism: NCBI:txid2530372

Mean predicted aligned error: 12.78 Å

Radius of gyration: 25.61 Å; Cα contacts (8 Å, |Δi|>4): 38; chains: 1; bounding box: 52×60×69 Å

Foldseek 3Di:
DDDDDDDDDDDDPPPDDDCPPCWPVLLVVLVVDQQDDVNVVSLVPDDLVPTDPVSNVSSVVSVVNNVVVVVVVVVVVVVVVD

Solvent-accessible surface area (backbone atoms only — not comparable to full-atom values): 5407 Å² total; per-residue (Å²): 135,88,82,87,89,80,88,80,84,87,80,78,90,73,78,75,71,93,66,72,79,76,52,64,97,59,59,72,54,55,76,74,47,63,71,48,72,70,41,52,54,60,56,70,74,58,62,65,88,82,45,59,72,71,46,41,51,54,52,52,53,46,51,52,50,36,49,54,48,52,51,54,53,50,52,54,58,51,63,78,74,112